Protein AF-A0A5K0XZR7-F1 (afdb_monomer_lite)

Foldseek 3Di:
DFADFPDADPFATWGWHADPVPRDIDIDGDGDPPPDPPVCVVVVD

Structure (mmCIF, N/CA/C/O backbone):
data_AF-A0A5K0XZR7-F1
#
_entry.id   AF-A0A5K0XZR7-F1
#
loop_
_atom_site.group_PDB
_atom_site.id
_atom_site.type_symbol
_atom_site.label_atom_id
_atom_site.label_alt_id
_atom_site.label_comp_id
_atom_site.label_asym_id
_atom_site.label_entity_id
_atom_site.label_seq_id
_atom_site.pdbx_PDB_ins_code
_atom_site.Cartn_x
_atom_site.Cartn_y
_atom_site.Cartn_z
_atom_site.occupancy
_atom_site.B_iso_or_equiv
_atom_site.auth_seq_id
_atom_site.auth_comp_id
_atom_site.auth_asym_id
_atom_site.auth_atom_id
_atom_site.pdbx_PDB_model_num
ATOM 1 N N . MET A 1 1 ? 5.083 -2.679 10.988 1.00 63.16 1 MET A N 1
ATOM 2 C CA . MET A 1 1 ? 4.689 -3.749 10.046 1.00 63.16 1 MET A CA 1
ATOM 3 C C . MET A 1 1 ? 3.376 -3.329 9.411 1.00 63.16 1 MET A C 1
ATOM 5 O O . MET A 1 1 ? 2.571 -2.735 10.117 1.00 63.16 1 MET A O 1
ATOM 9 N N . LEU A 1 2 ? 3.193 -3.554 8.108 1.00 85.62 2 LEU A N 1
ATOM 10 C CA . LEU A 1 2 ? 1.878 -3.386 7.476 1.00 85.62 2 LEU A CA 1
ATOM 11 C C . LEU A 1 2 ? 0.913 -4.465 7.999 1.00 85.62 2 LEU A C 1
ATOM 13 O O . LEU A 1 2 ? 1.359 -5.422 8.635 1.00 85.62 2 LEU A O 1
ATOM 17 N N . GLY A 1 3 ? -0.390 -4.289 7.765 1.00 93.31 3 GLY A N 1
ATOM 18 C CA . GLY A 1 3 ? -1.377 -5.329 8.058 1.00 93.31 3 GLY A CA 1
ATOM 19 C C . GLY A 1 3 ? -1.310 -6.488 7.062 1.00 93.31 3 GLY A C 1
ATOM 20 O O . GLY A 1 3 ? -0.350 -6.616 6.302 1.00 93.31 3 GLY A O 1
ATOM 21 N N . ASP A 1 4 ? -2.342 -7.329 7.068 1.00 97.38 4 ASP A N 1
ATOM 22 C CA . ASP A 1 4 ? -2.402 -8.528 6.229 1.00 97.38 4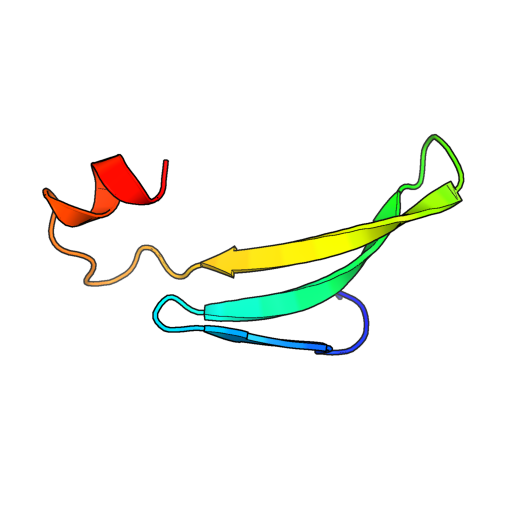 ASP A CA 1
ATOM 23 C C . ASP A 1 4 ? -2.258 -8.198 4.739 1.00 97.38 4 ASP A C 1
ATOM 25 O O . ASP A 1 4 ? -2.795 -7.201 4.249 1.00 97.38 4 ASP A O 1
ATOM 29 N N . GLU A 1 5 ? -1.558 -9.057 3.999 1.00 97.25 5 GLU A N 1
ATOM 30 C CA . GLU A 1 5 ? -1.552 -8.997 2.539 1.00 97.25 5 GLU A CA 1
ATOM 31 C C . GLU A 1 5 ? -2.934 -9.387 2.010 1.00 97.25 5 GLU A C 1
ATOM 33 O O . GLU A 1 5 ? -3.446 -10.468 2.297 1.00 97.25 5 GLU A O 1
ATOM 38 N N . ILE A 1 6 ? -3.531 -8.498 1.222 1.00 97.69 6 ILE A N 1
ATOM 39 C CA . ILE A 1 6 ? -4.873 -8.654 0.648 1.00 97.69 6 ILE A CA 1
ATOM 40 C C . ILE A 1 6 ? -4.854 -8.763 -0.879 1.00 97.69 6 ILE A C 1
ATOM 42 O O . ILE A 1 6 ? -5.897 -8.967 -1.496 1.00 97.69 6 ILE A O 1
ATOM 46 N N . GLY A 1 7 ? -3.687 -8.626 -1.511 1.00 97.00 7 GLY A N 1
ATOM 47 C CA . GLY A 1 7 ? -3.558 -8.801 -2.951 1.00 97.00 7 GLY A CA 1
ATOM 48 C C . GLY A 1 7 ? -2.133 -8.654 -3.467 1.00 97.00 7 GLY A C 1
ATOM 49 O O . GLY A 1 7 ? -1.233 -8.188 -2.770 1.00 97.00 7 GLY A O 1
ATOM 50 N N . LYS A 1 8 ? -1.942 -9.017 -4.735 1.00 95.44 8 LYS A N 1
ATOM 51 C CA . LYS A 1 8 ? -0.679 -8.872 -5.462 1.00 95.44 8 LYS A CA 1
ATOM 52 C C . LYS A 1 8 ? -0.961 -8.448 -6.900 1.00 95.44 8 LYS A C 1
ATOM 54 O O . LYS A 1 8 ? -1.788 -9.057 -7.572 1.00 95.44 8 LYS A O 1
ATOM 59 N N . GLY A 1 9 ? -0.271 -7.408 -7.357 1.00 85.88 9 GLY A N 1
ATOM 60 C CA . GLY A 1 9 ? -0.299 -6.935 -8.741 1.00 85.88 9 GLY A CA 1
ATOM 61 C C . GLY A 1 9 ? 1.072 -7.044 -9.409 1.00 85.88 9 GLY A C 1
ATOM 62 O O . GLY A 1 9 ? 2.029 -7.522 -8.803 1.00 85.88 9 GLY A O 1
ATOM 63 N N . ALA A 1 10 ? 1.174 -6.559 -10.650 1.00 83.12 10 ALA A N 1
ATOM 64 C CA . ALA A 1 10 ? 2.404 -6.620 -11.447 1.00 83.12 10 ALA A CA 1
ATOM 65 C C . ALA A 1 10 ? 3.623 -5.986 -10.746 1.00 83.12 10 ALA A C 1
ATOM 67 O O . ALA A 1 10 ? 4.718 -6.531 -10.801 1.00 83.12 10 ALA A O 1
ATOM 68 N N . TYR A 1 11 ? 3.405 -4.880 -10.031 1.00 82.00 11 TYR A N 1
ATOM 69 C CA . TYR A 1 11 ? 4.472 -4.063 -9.442 1.00 82.00 11 TYR A CA 1
ATOM 70 C C . TYR A 1 11 ? 4.652 -4.251 -7.928 1.00 82.00 11 TYR A C 1
ATOM 72 O O . TYR A 1 11 ? 5.464 -3.560 -7.318 1.00 82.00 11 TYR A O 1
ATOM 80 N N . GLY A 1 12 ? 3.890 -5.148 -7.289 1.00 89.38 12 GLY A N 1
ATOM 81 C CA . GLY A 1 12 ? 4.040 -5.377 -5.851 1.00 89.38 12 GLY A CA 1
ATOM 82 C C . GLY A 1 12 ? 2.818 -5.941 -5.136 1.00 89.38 12 GLY A C 1
ATOM 83 O O . GLY A 1 12 ? 1.893 -6.474 -5.755 1.00 89.38 12 GLY A O 1
ATOM 84 N N . ARG A 1 13 ? 2.840 -5.845 -3.806 1.00 95.06 13 ARG A N 1
ATOM 85 C CA . ARG A 1 13 ? 1.837 -6.417 -2.894 1.00 95.06 13 ARG A CA 1
ATOM 86 C C . ARG A 1 13 ? 0.926 -5.320 -2.344 1.00 95.06 13 ARG A C 1
ATOM 88 O O . ARG A 1 13 ? 1.331 -4.165 -2.224 1.00 95.06 13 ARG A O 1
ATOM 95 N N . VAL A 1 14 ? -0.311 -5.683 -2.033 1.00 96.56 14 VAL A N 1
ATOM 96 C CA . VAL A 1 1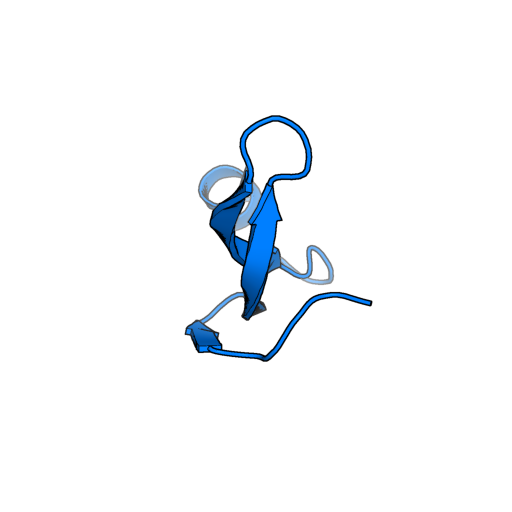4 ? -1.323 -4.803 -1.445 1.00 96.56 14 VAL A CA 1
ATOM 97 C C . VAL A 1 14 ? -1.646 -5.315 -0.053 1.00 96.56 14 VAL A C 1
ATOM 99 O O . VAL A 1 14 ? -1.936 -6.497 0.116 1.00 96.56 14 VAL A O 1
ATOM 102 N N . TYR A 1 15 ? -1.626 -4.423 0.926 1.00 97.69 15 TYR A N 1
ATOM 103 C CA . TYR A 1 15 ? -1.845 -4.730 2.332 1.00 97.69 15 TYR A CA 1
ATOM 104 C C . TYR A 1 15 ? -3.042 -3.964 2.874 1.00 97.69 15 TYR A C 1
ATOM 106 O O . TYR A 1 15 ? -3.303 -2.830 2.464 1.00 97.69 15 TYR A O 1
ATOM 114 N N . LYS A 1 16 ? -3.748 -4.559 3.831 1.00 97.56 16 LYS A N 1
ATOM 115 C CA . LYS A 1 16 ? -4.747 -3.843 4.620 1.00 97.56 16 LYS A CA 1
ATOM 116 C C . LYS A 1 16 ? -4.034 -2.896 5.586 1.00 97.56 16 LYS A C 1
ATOM 118 O O . LYS A 1 16 ? -3.142 -3.307 6.325 1.00 97.56 16 LYS A O 1
ATOM 123 N N . GLY A 1 17 ? -4.436 -1.633 5.590 1.00 97.06 17 GLY A N 1
ATOM 124 C CA . GLY A 1 17 ? -3.962 -0.608 6.515 1.00 97.06 17 GLY A CA 1
ATOM 125 C C . GLY A 1 17 ? -5.095 -0.036 7.359 1.00 97.06 17 GLY A C 1
ATOM 126 O O . GLY A 1 17 ? -6.270 -0.194 7.024 1.00 97.06 17 GLY A O 1
ATOM 127 N N . LEU A 1 18 ? -4.722 0.639 8.444 1.00 96.81 18 LEU A N 1
ATOM 128 C CA . LEU A 1 18 ? -5.608 1.470 9.253 1.00 96.81 18 LEU A CA 1
ATOM 129 C C . LEU A 1 18 ? -5.107 2.911 9.165 1.00 96.81 18 LEU A C 1
ATOM 131 O O . LEU A 1 18 ? -3.950 3.175 9.496 1.00 96.81 18 LEU A O 1
ATOM 135 N N . ASP A 1 19 ? -5.966 3.818 8.719 1.00 97.19 19 ASP A N 1
ATOM 136 C CA . ASP A 1 19 ? -5.737 5.253 8.829 1.00 97.19 19 ASP A CA 1
ATOM 137 C C . ASP A 1 19 ? -5.858 5.653 10.308 1.00 97.19 19 ASP A C 1
ATOM 139 O O . ASP A 1 19 ? -6.900 5.453 10.933 1.00 97.19 19 ASP A O 1
ATOM 143 N N . LEU A 1 20 ? -4.773 6.167 10.888 1.00 95.56 20 LEU A N 1
ATOM 144 C CA . LEU A 1 20 ? -4.709 6.491 12.314 1.00 95.56 20 LEU A CA 1
ATOM 145 C C . LEU A 1 20 ? -5.371 7.831 12.661 1.00 95.56 20 LEU A C 1
ATOM 147 O O . LEU A 1 20 ? -5.617 8.078 13.840 1.00 95.56 20 LEU A O 1
ATOM 151 N N . GLU A 1 21 ? -5.664 8.683 11.676 1.00 98.25 21 GLU A N 1
ATOM 152 C CA . GLU A 1 21 ? -6.332 9.967 11.910 1.00 98.25 21 GLU A CA 1
ATOM 153 C C . GLU A 1 21 ? -7.846 9.793 12.023 1.00 98.25 21 GLU A C 1
ATOM 155 O O . GLU A 1 21 ? -8.478 10.373 12.907 1.00 98.25 21 GLU A O 1
ATOM 160 N N . ASN A 1 22 ? -8.434 8.985 11.138 1.00 97.94 22 ASN A N 1
ATOM 161 C CA . ASN A 1 22 ? -9.890 8.830 11.041 1.00 97.94 22 ASN A CA 1
ATOM 162 C C . ASN A 1 22 ? -10.398 7.402 11.311 1.00 97.94 22 ASN A C 1
ATOM 164 O O . ASN A 1 22 ? -11.609 7.194 11.379 1.00 97.94 22 ASN A O 1
ATOM 168 N N . GLY A 1 23 ? -9.507 6.424 11.495 1.00 97.56 23 GLY A N 1
ATOM 169 C CA . GLY A 1 23 ? -9.859 5.042 11.827 1.00 97.56 23 GLY A CA 1
ATOM 170 C C . GLY A 1 23 ? -10.373 4.204 10.653 1.00 97.56 23 GLY A C 1
ATOM 171 O O . GLY A 1 23 ? -10.815 3.073 10.866 1.00 97.56 23 GLY A O 1
ATOM 172 N N . ASN A 1 24 ? -10.335 4.712 9.419 1.00 98.44 24 ASN A N 1
ATOM 173 C CA . ASN A 1 24 ? -10.806 3.964 8.258 1.00 98.44 24 ASN A CA 1
ATOM 174 C C . ASN A 1 24 ? -9.806 2.888 7.829 1.00 98.44 24 ASN A C 1
ATOM 176 O O . ASN A 1 24 ? -8.588 3.048 7.918 1.00 98.44 24 ASN A O 1
ATOM 180 N N . TYR A 1 25 ? -10.326 1.789 7.286 1.00 97.38 25 TYR A N 1
ATOM 181 C CA . TYR A 1 25 ? -9.479 0.824 6.597 1.00 97.38 25 TYR A CA 1
ATOM 182 C C . TYR A 1 25 ? -9.092 1.337 5.212 1.00 97.38 25 TYR A C 1
ATOM 184 O O . TYR A 1 25 ? -9.933 1.827 4.459 1.00 97.38 25 TYR A O 1
ATOM 192 N N . VAL A 1 26 ? -7.822 1.152 4.865 1.00 97.25 26 VAL A N 1
ATOM 193 C CA . VAL A 1 26 ? -7.248 1.544 3.573 1.00 97.25 26 VAL A CA 1
ATOM 194 C C . VAL A 1 26 ? -6.513 0.371 2.932 1.00 97.25 26 VAL A C 1
ATOM 196 O O . VAL A 1 26 ? -6.135 -0.589 3.606 1.00 97.25 26 VAL A O 1
ATOM 199 N N . ALA A 1 27 ? -6.292 0.449 1.622 1.00 97.00 27 ALA A N 1
ATOM 200 C CA . ALA A 1 27 ? -5.399 -0.455 0.908 1.00 97.00 27 ALA A CA 1
ATOM 201 C C . ALA A 1 27 ? -4.053 0.242 0.673 1.00 97.00 27 ALA A C 1
ATOM 203 O O . ALA A 1 27 ? -4.004 1.323 0.092 1.00 97.00 27 ALA A O 1
ATOM 204 N N . ILE A 1 28 ? -2.961 -0.385 1.103 1.00 95.75 28 ILE A N 1
ATOM 205 C CA . ILE A 1 28 ? -1.595 0.114 0.924 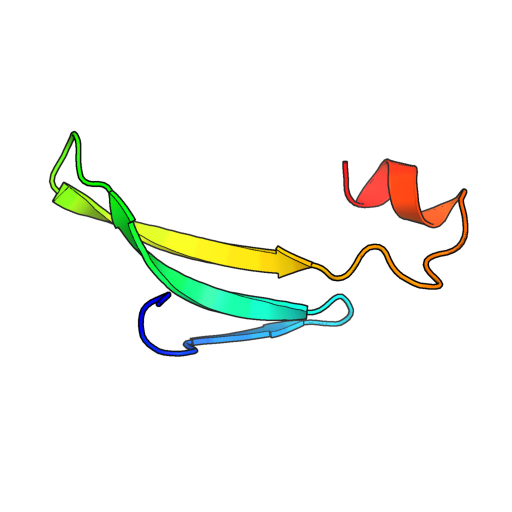1.00 95.75 28 ILE A CA 1
ATOM 206 C C . ILE A 1 28 ? -0.918 -0.746 -0.138 1.00 95.75 28 ILE A C 1
ATOM 208 O O . ILE A 1 28 ? -0.638 -1.920 0.103 1.00 95.75 28 ILE A O 1
ATOM 212 N N . LYS A 1 29 ? -0.642 -0.178 -1.314 1.00 93.38 29 LYS A N 1
ATOM 213 C CA . LYS A 1 29 ? 0.114 -0.859 -2.373 1.00 93.38 29 LYS A CA 1
ATOM 214 C C . LYS A 1 29 ? 1.599 -0.545 -2.219 1.00 93.38 29 LYS A C 1
ATOM 216 O O . LYS A 1 29 ? 2.023 0.577 -2.472 1.00 93.38 29 LYS A O 1
ATOM 221 N N . GLN A 1 30 ? 2.381 -1.539 -1.814 1.00 92.06 30 GLN A N 1
ATOM 222 C CA . GLN A 1 30 ? 3.833 -1.426 -1.750 1.00 92.06 30 GLN A CA 1
ATOM 223 C C . GLN A 1 30 ? 4.422 -1.765 -3.120 1.00 92.06 30 GLN A C 1
ATOM 225 O O . GLN A 1 30 ? 4.250 -2.885 -3.605 1.00 92.06 30 GLN A O 1
ATOM 230 N N . VAL A 1 31 ? 5.114 -0.803 -3.727 1.00 89.62 31 VAL A N 1
ATOM 231 C CA . VAL A 1 31 ? 5.781 -0.949 -5.027 1.00 89.62 31 VAL A CA 1
ATOM 232 C C . VAL A 1 31 ? 7.293 -0.927 -4.817 1.00 89.62 31 VAL A C 1
ATOM 234 O O . VAL A 1 31 ? 7.795 -0.068 -4.094 1.00 89.62 31 VAL A O 1
ATOM 237 N N . SER A 1 32 ? 8.016 -1.872 -5.423 1.00 83.88 32 SER A N 1
ATOM 238 C CA . SER A 1 32 ? 9.479 -1.777 -5.501 1.00 83.88 32 SER A CA 1
ATOM 239 C C . SER A 1 32 ? 9.845 -0.854 -6.651 1.00 83.88 32 SER A C 1
ATOM 241 O O . SER A 1 32 ? 9.329 -1.038 -7.745 1.00 83.88 32 SER A O 1
ATOM 243 N N . LEU A 1 33 ? 10.731 0.111 -6.419 1.00 83.56 33 LEU A N 1
ATOM 244 C CA . LEU A 1 33 ? 11.274 0.962 -7.483 1.00 83.56 33 LEU A CA 1
ATOM 245 C C . LEU A 1 33 ? 12.575 0.394 -8.072 1.00 83.56 33 LEU A C 1
ATOM 247 O O . LEU A 1 33 ? 13.125 0.947 -9.021 1.00 83.56 33 LEU A O 1
ATOM 251 N N . GLU A 1 34 ? 13.081 -0.708 -7.518 1.00 84.06 34 GLU A N 1
ATOM 252 C CA . GLU A 1 34 ? 14.294 -1.352 -8.010 1.00 84.06 34 GLU A CA 1
ATOM 253 C C . GLU A 1 34 ? 14.060 -1.976 -9.387 1.00 84.06 34 GLU A C 1
ATOM 255 O O . GLU A 1 34 ? 13.087 -2.701 -9.595 1.00 84.06 34 GLU A O 1
ATOM 260 N N . ASN A 1 35 ? 14.994 -1.741 -10.312 1.00 78.94 35 ASN A N 1
ATOM 261 C CA . ASN A 1 35 ? 14.985 -2.292 -11.671 1.00 78.94 35 ASN A CA 1
ATOM 262 C C . ASN A 1 35 ? 13.735 -1.948 -12.504 1.00 78.94 35 ASN A C 1
ATOM 264 O O . ASN A 1 35 ? 13.487 -2.607 -13.513 1.00 78.94 35 ASN A O 1
ATOM 268 N N . ILE A 1 36 ? 12.963 -0.927 -12.117 1.00 81.38 36 ILE A N 1
ATOM 269 C CA . ILE A 1 36 ? 11.878 -0.413 -12.954 1.00 81.38 36 ILE A CA 1
ATOM 270 C C . ILE A 1 36 ? 12.476 0.500 -14.037 1.00 81.38 36 ILE A C 1
ATOM 272 O O . ILE A 1 36 ? 13.191 1.448 -13.695 1.00 81.38 36 ILE A O 1
ATOM 276 N N . PRO A 1 37 ? 12.208 0.241 -15.333 1.00 84.50 37 PRO A N 1
ATOM 277 C CA . PRO A 1 37 ? 12.598 1.138 -16.415 1.00 84.50 37 PRO A CA 1
ATOM 278 C C . PRO A 1 37 ? 12.083 2.560 -16.177 1.00 84.50 37 PRO A C 1
ATOM 280 O O . PRO A 1 37 ? 10.967 2.761 -15.705 1.00 84.50 37 PRO A O 1
ATOM 283 N N . GLN A 1 38 ? 12.873 3.571 -16.535 1.00 82.56 38 GLN A N 1
ATOM 284 C CA . GLN A 1 38 ? 12.513 4.969 -16.267 1.00 82.56 38 GLN A CA 1
ATOM 285 C C . GLN A 1 38 ? 11.182 5.390 -16.922 1.00 82.56 38 GLN A C 1
ATOM 287 O O . GLN A 1 38 ? 10.468 6.231 -16.383 1.00 82.56 38 GLN A O 1
ATOM 292 N N . GLU A 1 39 ? 10.829 4.783 -18.053 1.00 84.38 39 GLU A N 1
ATOM 293 C CA . GLU A 1 39 ? 9.539 4.961 -18.730 1.00 84.38 39 GLU A CA 1
ATOM 294 C C . GLU A 1 39 ? 8.338 4.490 -17.894 1.00 84.38 39 GLU A C 1
ATOM 296 O O . GLU A 1 39 ? 7.303 5.157 -17.885 1.00 84.38 39 GLU A O 1
ATOM 301 N N . ASP A 1 40 ? 8.504 3.419 -17.116 1.00 81.62 40 ASP A N 1
ATOM 302 C CA . ASP A 1 40 ? 7.465 2.862 -16.247 1.00 81.62 40 ASP A CA 1
ATOM 303 C C . ASP A 1 40 ? 7.342 3.621 -14.916 1.00 81.62 40 ASP A C 1
ATOM 305 O O . ASP A 1 40 ? 6.280 3.613 -14.291 1.00 81.62 40 ASP A O 1
ATOM 309 N N . LEU A 1 41 ? 8.393 4.327 -14.479 1.00 81.50 41 LEU A N 1
ATOM 310 C CA . LEU A 1 41 ? 8.353 5.128 -13.247 1.00 81.50 41 LEU A CA 1
ATOM 311 C C . LEU A 1 41 ? 7.299 6.241 -13.311 1.00 81.50 41 LEU A C 1
ATOM 313 O O . LEU A 1 41 ? 6.645 6.507 -12.307 1.00 81.50 41 LEU A O 1
ATOM 317 N N . ASN A 1 42 ? 7.085 6.833 -14.489 1.00 80.62 42 ASN A N 1
ATOM 318 C CA . ASN A 1 42 ? 6.077 7.880 -14.698 1.00 80.62 42 ASN A CA 1
ATOM 319 C C . ASN A 1 42 ? 4.632 7.357 -14.628 1.00 80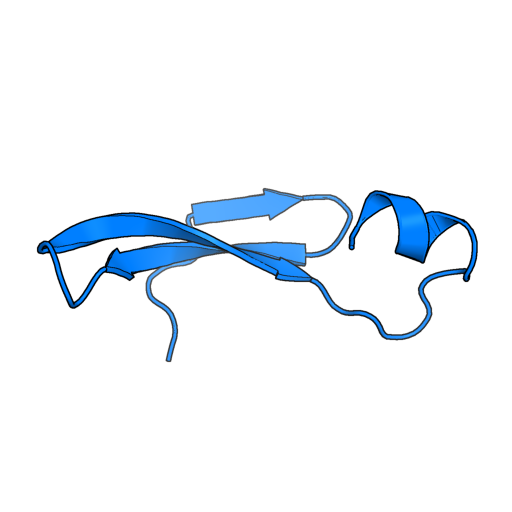.62 42 ASN A C 1
ATOM 321 O O . ASN A 1 42 ? 3.697 8.144 -14.534 1.00 80.62 42 ASN A O 1
ATOM 325 N N . ILE A 1 43 ? 4.433 6.041 -14.731 1.00 78.81 43 ILE A N 1
ATOM 326 C CA . ILE A 1 43 ? 3.116 5.404 -14.588 1.00 78.81 43 ILE A CA 1
ATOM 327 C C . ILE A 1 43 ? 2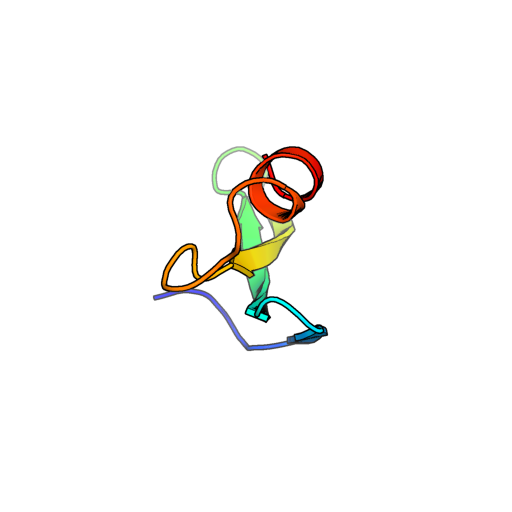.834 5.093 -13.108 1.00 78.81 43 ILE A C 1
ATOM 329 O O . ILE A 1 43 ? 1.680 4.940 -12.705 1.00 78.81 43 ILE A O 1
ATOM 333 N N . ILE A 1 44 ? 3.888 4.975 -12.299 1.00 76.56 44 ILE A N 1
ATOM 334 C CA . ILE A 1 44 ? 3.826 4.563 -10.894 1.00 76.56 44 ILE A CA 1
ATOM 335 C C . ILE A 1 44 ? 3.779 5.767 -9.939 1.00 76.56 44 ILE A C 1
ATOM 337 O O . ILE A 1 44 ? 3.137 5.645 -8.892 1.00 76.56 44 ILE A O 1
ATOM 341 N N . MET A 1 45 ? 4.453 6.878 -10.273 1.00 71.12 45 MET A N 1
ATOM 342 C CA . MET A 1 45 ? 4.561 8.103 -9.456 1.00 71.12 45 MET A CA 1
ATOM 343 C C . MET A 1 45 ? 3.698 9.257 -9.955 1.00 71.12 45 MET A C 1
ATOM 345 O O . MET A 1 45 ? 3.621 9.453 -11.186 1.00 71.12 45 MET A O 1
#

Radius of gyration: 12.64 Å; chains: 1; bounding box: 26×19×31 Å

Organism: NCBI:txid210225

Secondary structure (DSSP, 8-state):
----EEEEETTEEEEEEE-TTT--EEEEEEE--TT--HHHHHHH-

Sequence (45 aa):
MLGDEIGKGAYGRVYKGLDLENGNYVAIKQVSLENIPQEDLNIIM

InterPro dom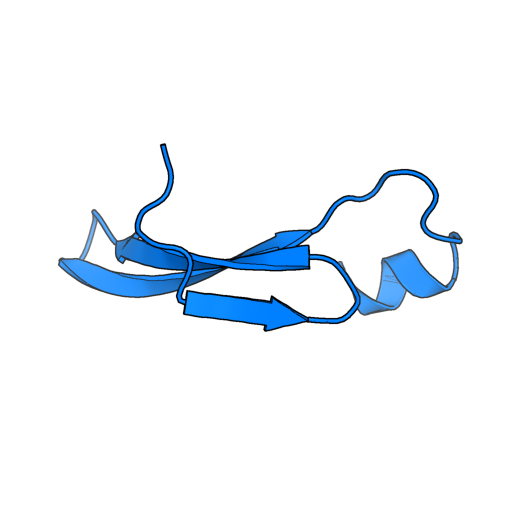ains:
  IPR000719 Protein kinase domain [PS50011] (1-45)
  IPR011009 Protein kinase-like domain superfamily [SSF56112] (2-40)
  IPR017441 Protein kinase, ATP binding site [PS00107] (6-29)

pLDDT: mean 89.53, std 8.52, range [63.16, 98.44]